Protein AF-A0A0C2FMJ2-F1 (afdb_monomer_lite)

Foldseek 3Di:
DDDDPCRDPPDDPVPDDPDDDCCQDPHDRLFDDDDDLCPPHQFLAVLLVVLQRVVQSVLCVVVVNDPPRAAFASQLCLQEQPQDFRVGHGHNVSVVVCCVPPRTAHCQQPPDDSHHQDPDDDDDPPADDDDDDDDDGRHSDQSSRGWDDDGRDIDHDPPGDGSD

Radius of gyration: 18.75 Å; chains: 1; bounding box: 54×32×52 Å

InterPro domains:
  IPR000668 Peptidase C1A, papain C-terminal [PF00112] (16-117)
  IPR000668 Peptidase C1A, papain C-terminal [SM00645] (16-162)
  IPR013128 Peptidase C1A [PTHR12411] (19-117)
  IPR038765 Papain-like cysteine peptidase superfamily [SSF54001] (5-158)

pLDDT: mean 85.18, std 17.71, range [35.53, 98.56]

Structure (mmCIF, N/CA/C/O backbone):
data_AF-A0A0C2FMJ2-F1
#
_entry.id   AF-A0A0C2FMJ2-F1
#
loop_
_atom_site.group_PDB
_atom_site.id
_atom_site.type_symbol
_atom_site.label_atom_id
_atom_site.label_alt_id
_atom_site.label_comp_id
_atom_site.label_asym_id
_atom_site.label_entity_id
_atom_site.label_seq_id
_atom_site.pdbx_PDB_ins_code
_atom_site.Cartn_x
_atom_site.Cartn_y
_atom_site.Cartn_z
_atom_site.occupancy
_atom_site.B_iso_or_equiv
_atom_site.auth_seq_id
_atom_site.auth_comp_id
_atom_site.auth_asym_id
_atom_site.auth_atom_id
_atom_site.pdbx_PDB_model_num
ATOM 1 N N . LEU A 1 1 ? 26.342 -0.012 4.381 1.00 63.75 1 LEU A N 1
ATOM 2 C CA . LEU A 1 1 ? 25.418 0.175 3.238 1.00 63.75 1 LEU A CA 1
ATOM 3 C C . LEU A 1 1 ? 26.251 0.354 1.973 1.00 63.75 1 LEU A C 1
ATOM 5 O O . LEU A 1 1 ? 26.992 1.325 1.895 1.00 63.75 1 LEU A O 1
ATOM 9 N N . HIS A 1 2 ? 26.203 -0.596 1.033 1.00 82.69 2 HIS A N 1
ATOM 10 C CA . HIS A 1 2 ? 26.819 -0.418 -0.288 1.00 82.69 2 HIS A CA 1
ATOM 11 C C . HIS A 1 2 ? 25.958 0.528 -1.132 1.00 82.69 2 HIS A C 1
ATOM 13 O O . HIS A 1 2 ? 24.732 0.427 -1.092 1.00 82.69 2 HIS A O 1
ATOM 19 N N . ARG A 1 3 ? 26.593 1.436 -1.887 1.00 85.25 3 ARG A N 1
ATOM 20 C CA . ARG A 1 3 ? 25.886 2.307 -2.837 1.00 85.25 3 ARG A CA 1
ATOM 21 C C . ARG A 1 3 ? 25.200 1.476 -3.914 1.00 85.25 3 ARG A C 1
ATOM 23 O O . ARG A 1 3 ? 25.808 0.566 -4.482 1.00 85.25 3 ARG A O 1
ATOM 30 N N . ARG A 1 4 ? 23.948 1.819 -4.201 1.00 89.44 4 ARG A N 1
ATOM 31 C CA . ARG A 1 4 ? 23.145 1.212 -5.270 1.00 89.44 4 ARG A CA 1
ATOM 32 C C . ARG A 1 4 ? 23.736 1.596 -6.625 1.00 89.4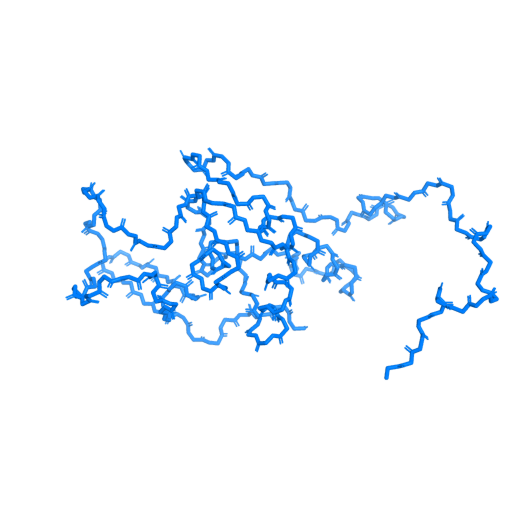4 4 ARG A C 1
ATOM 34 O O . ARG A 1 4 ? 24.379 2.634 -6.734 1.00 89.44 4 ARG A O 1
ATOM 41 N N . ILE A 1 5 ? 23.519 0.780 -7.659 1.00 90.50 5 ILE A N 1
ATOM 42 C CA . ILE A 1 5 ? 24.138 0.978 -8.986 1.00 90.50 5 ILE A CA 1
ATOM 43 C C . ILE A 1 5 ? 23.900 2.387 -9.558 1.00 90.50 5 ILE A C 1
ATOM 45 O O . ILE A 1 5 ? 24.816 2.979 -10.112 1.00 90.50 5 ILE A O 1
ATOM 49 N N . TYR A 1 6 ? 22.717 2.953 -9.321 1.00 87.88 6 TYR A N 1
ATOM 50 C CA . TYR A 1 6 ? 22.317 4.285 -9.780 1.00 87.88 6 TYR A CA 1
ATOM 51 C C . TYR A 1 6 ? 22.836 5.437 -8.903 1.00 87.88 6 TYR A C 1
ATOM 53 O O . TYR A 1 6 ? 22.661 6.600 -9.234 1.00 87.88 6 TYR A O 1
ATOM 61 N N . GLU A 1 7 ? 23.480 5.140 -7.773 1.00 91.56 7 GLU A N 1
ATOM 62 C CA . GLU A 1 7 ? 24.128 6.140 -6.910 1.00 91.56 7 GLU A CA 1
ATOM 63 C C . GLU A 1 7 ? 25.619 6.317 -7.246 1.00 91.56 7 GLU A C 1
ATOM 65 O O . GLU A 1 7 ? 26.314 7.139 -6.636 1.00 91.56 7 GLU A O 1
ATOM 70 N N . HIS A 1 8 ? 26.146 5.521 -8.181 1.00 91.12 8 HIS A N 1
ATOM 71 C CA . HIS A 1 8 ? 27.506 5.685 -8.685 1.00 91.12 8 HIS A CA 1
ATOM 72 C C . HIS A 1 8 ? 27.545 6.806 -9.721 1.00 91.12 8 HIS A C 1
ATOM 74 O O . HIS A 1 8 ? 26.653 6.928 -10.552 1.00 91.12 8 HIS A O 1
ATOM 80 N N . ARG A 1 9 ? 28.618 7.608 -9.709 1.00 88.44 9 ARG A N 1
ATOM 81 C CA . ARG A 1 9 ? 28.811 8.702 -10.683 1.00 88.44 9 ARG A CA 1
ATOM 82 C C . ARG A 1 9 ? 28.919 8.212 -12.129 1.00 88.44 9 ARG A C 1
ATOM 84 O O . ARG A 1 9 ? 28.717 8.996 -13.040 1.00 88.44 9 ARG A O 1
ATOM 91 N N . SER A 1 10 ? 29.272 6.943 -12.316 1.00 92.06 10 SER A N 1
ATOM 92 C CA . SER A 1 10 ? 29.366 6.284 -13.617 1.00 92.06 10 SER A CA 1
ATOM 93 C C . SER A 1 10 ? 28.029 5.737 -14.120 1.00 92.06 10 SER A C 1
ATOM 95 O O . SER A 1 10 ? 28.017 5.088 -15.160 1.00 92.06 10 SER A O 1
ATOM 97 N N . TYR A 1 11 ? 26.931 5.907 -13.374 1.00 91.69 11 TYR A N 1
ATOM 98 C CA . TYR A 1 11 ? 25.619 5.509 -13.864 1.00 91.69 11 TYR A CA 1
ATOM 99 C C . TYR A 1 11 ? 25.196 6.452 -14.984 1.00 91.69 11 TYR A C 1
ATOM 101 O O . TYR A 1 11 ? 25.007 7.648 -14.768 1.00 91.69 11 TYR A O 1
ATOM 109 N N . ASP A 1 12 ? 25.085 5.893 -16.178 1.00 93.75 12 ASP A N 1
ATOM 110 C CA . ASP A 1 12 ? 24.661 6.614 -17.361 1.00 93.75 12 ASP A CA 1
ATOM 111 C C . ASP A 1 12 ? 23.129 6.641 -17.421 1.00 93.75 12 ASP A C 1
ATOM 113 O O . ASP A 1 12 ? 22.477 5.629 -17.702 1.00 93.75 12 ASP A O 1
ATOM 117 N N . TYR A 1 13 ? 22.573 7.810 -17.103 1.00 92.06 13 TYR A N 1
ATOM 118 C CA . TYR A 1 13 ? 21.135 8.059 -17.091 1.00 92.06 13 TYR A CA 1
ATOM 119 C C . TYR A 1 13 ? 20.525 8.064 -18.497 1.00 92.06 13 TYR A C 1
ATOM 121 O O . TYR A 1 13 ? 19.313 7.880 -18.601 1.00 92.06 13 TYR A O 1
ATOM 129 N N . ASP A 1 14 ? 21.333 8.184 -19.557 1.00 93.44 14 ASP A N 1
ATOM 130 C CA . ASP A 1 14 ? 20.851 8.118 -20.942 1.00 93.44 14 ASP A CA 1
ATOM 131 C C . ASP A 1 14 ? 20.386 6.696 -21.315 1.00 93.44 14 ASP A C 1
ATOM 133 O O . ASP A 1 14 ? 19.623 6.518 -22.263 1.00 93.44 14 ASP A O 1
ATOM 137 N N . ASN A 1 15 ? 20.767 5.677 -20.531 1.00 91.12 15 ASN A N 1
ATOM 138 C CA . ASN A 1 15 ? 20.281 4.300 -20.692 1.00 91.12 15 ASN A CA 1
ATOM 139 C C . ASN A 1 15 ? 18.907 4.045 -20.052 1.00 91.12 15 ASN A C 1
ATOM 141 O O . ASN A 1 15 ? 18.389 2.927 -20.139 1.00 91.12 15 ASN A O 1
ATOM 145 N N . LEU A 1 16 ? 18.316 5.027 -19.366 1.00 93.31 16 LEU A N 1
ATOM 146 C CA . LEU A 1 16 ? 16.958 4.887 -18.850 1.00 93.31 16 LEU A CA 1
ATOM 147 C C . LEU A 1 16 ? 15.941 4.943 -20.000 1.00 93.31 16 LEU A C 1
ATOM 149 O O . LEU A 1 16 ? 16.111 5.705 -20.952 1.00 93.31 16 LEU A O 1
ATOM 153 N N . PRO A 1 17 ? 14.849 4.167 -19.923 1.00 95.12 17 PRO A N 1
ATOM 154 C CA . PRO A 1 17 ? 13.806 4.240 -20.932 1.00 95.12 17 PRO A CA 1
ATOM 155 C C . PRO A 1 17 ? 13.123 5.613 -20.891 1.00 95.12 17 PRO A C 1
ATOM 157 O O . PRO A 1 17 ? 12.832 6.143 -19.819 1.00 95.12 17 PRO A O 1
ATOM 160 N N . LEU A 1 18 ? 12.801 6.160 -22.067 1.00 95.88 18 LEU A N 1
ATOM 161 C CA . LEU A 1 18 ? 12.088 7.440 -22.193 1.00 95.88 18 LEU A CA 1
ATOM 162 C C . LEU A 1 18 ? 10.688 7.413 -21.559 1.00 95.88 18 LEU A C 1
ATOM 164 O O . LEU A 1 18 ? 10.160 8.451 -21.167 1.00 95.88 18 LEU A O 1
ATOM 168 N N . ALA A 1 19 ? 10.081 6.230 -21.474 1.00 96.62 19 ALA A N 1
ATOM 169 C CA . ALA A 1 19 ? 8.799 6.003 -20.831 1.00 96.62 19 ALA A CA 1
ATOM 170 C C . ALA A 1 19 ? 8.829 4.673 -20.078 1.00 96.62 19 ALA A C 1
ATOM 172 O O . ALA A 1 19 ? 9.387 3.685 -20.557 1.00 96.62 19 ALA A O 1
ATOM 173 N N . TRP A 1 20 ? 8.205 4.646 -18.906 1.00 97.12 20 TRP A N 1
ATOM 174 C CA . TRP A 1 20 ? 8.093 3.448 -18.089 1.00 97.12 20 TRP A CA 1
ATOM 175 C C . TRP A 1 20 ? 6.740 3.418 -17.390 1.00 97.12 20 TRP A C 1
ATOM 177 O O . TRP A 1 20 ? 6.331 4.413 -16.793 1.00 97.12 20 TRP A O 1
ATOM 187 N N . ASP A 1 21 ? 6.063 2.274 -17.438 1.00 98.25 21 ASP A N 1
ATOM 188 C CA . ASP A 1 21 ? 4.784 2.074 -16.767 1.00 98.25 21 ASP A CA 1
ATOM 189 C C . ASP A 1 21 ? 4.738 0.682 -16.130 1.00 98.25 21 ASP A C 1
ATOM 191 O O . ASP A 1 21 ? 4.672 -0.333 -16.818 1.00 98.25 21 ASP A O 1
ATOM 195 N N . TRP A 1 22 ? 4.740 0.619 -14.796 1.00 98.38 22 TRP A N 1
ATOM 196 C CA . TRP A 1 22 ? 4.621 -0.651 -14.068 1.00 98.38 22 TRP A CA 1
ATOM 197 C C . TRP A 1 22 ? 3.271 -1.346 -14.275 1.00 98.38 22 TRP A C 1
ATOM 199 O O . TRP A 1 22 ? 3.147 -2.541 -13.991 1.00 98.38 22 TRP A O 1
ATOM 209 N N . ARG A 1 23 ? 2.274 -0.632 -14.811 1.00 98.38 23 ARG A N 1
ATOM 210 C CA . ARG A 1 23 ? 0.992 -1.213 -15.220 1.00 98.38 23 ARG A CA 1
ATOM 211 C C . ARG A 1 23 ? 1.097 -2.016 -16.515 1.00 98.38 23 ARG A C 1
ATOM 213 O O . ARG A 1 23 ? 0.180 -2.770 -16.827 1.00 98.38 23 ARG A O 1
ATOM 220 N N . ASN A 1 24 ? 2.194 -1.872 -17.260 1.00 98.12 24 ASN A N 1
ATOM 221 C CA . ASN A 1 24 ? 2.458 -2.623 -18.478 1.00 98.12 24 ASN A CA 1
ATOM 222 C C . ASN A 1 24 ? 3.968 -2.750 -18.739 1.00 98.12 24 ASN A C 1
ATOM 224 O O . ASN A 1 24 ? 4.550 -1.977 -19.500 1.00 98.12 24 ASN A O 1
ATOM 228 N N . VAL A 1 25 ? 4.586 -3.765 -18.135 1.00 97.94 25 VAL A N 1
ATOM 229 C CA . VAL A 1 25 ? 5.955 -4.186 -18.457 1.00 97.94 25 VAL A CA 1
ATOM 230 C C . VAL A 1 25 ? 5.858 -5.491 -19.235 1.00 97.94 25 VAL A C 1
ATOM 232 O O . VAL A 1 25 ? 5.483 -6.520 -18.674 1.00 97.94 25 VAL A O 1
ATOM 235 N N . ASP A 1 26 ? 6.131 -5.426 -20.537 1.00 96.38 26 ASP A N 1
ATOM 236 C CA . ASP A 1 26 ? 6.042 -6.557 -21.473 1.00 96.38 26 ASP A CA 1
ATOM 237 C C . ASP A 1 26 ? 4.676 -7.274 -21.455 1.00 96.38 26 ASP A C 1
ATOM 239 O O . ASP A 1 26 ? 4.587 -8.502 -21.498 1.00 96.38 26 ASP A O 1
ATOM 243 N N . GLY A 1 27 ? 3.583 -6.507 -21.360 1.00 97.56 27 GLY A N 1
ATOM 244 C CA . GLY A 1 27 ? 2.215 -7.033 -21.294 1.00 97.56 27 GLY A CA 1
ATOM 245 C C . GLY A 1 27 ? 1.768 -7.472 -19.896 1.00 97.56 27 GLY A C 1
ATOM 246 O O . GLY A 1 27 ? 0.644 -7.952 -19.743 1.00 97.56 27 GLY A O 1
ATOM 247 N N . VAL A 1 28 ? 2.611 -7.311 -18.870 1.00 97.94 28 VAL A N 1
ATOM 248 C CA . VAL A 1 28 ? 2.307 -7.692 -17.484 1.00 97.94 28 VAL A CA 1
ATOM 249 C C . VAL A 1 28 ? 2.067 -6.454 -16.619 1.00 97.94 28 VAL A C 1
ATOM 251 O O . VAL A 1 28 ? 2.912 -5.564 -16.531 1.00 97.94 28 VAL A O 1
ATOM 254 N N . ASN A 1 29 ? 0.922 -6.428 -15.933 1.00 98.12 29 ASN A N 1
ATOM 255 C CA . ASN A 1 29 ? 0.588 -5.413 -14.935 1.00 98.12 29 ASN A CA 1
ATOM 256 C C . ASN A 1 29 ? 1.079 -5.838 -13.543 1.00 98.12 29 ASN A C 1
ATOM 258 O O . ASN A 1 29 ? 0.644 -6.871 -13.032 1.00 98.12 29 ASN A O 1
ATOM 262 N N . TYR A 1 30 ? 1.956 -5.037 -12.936 1.00 98.38 30 TYR A N 1
ATOM 263 C CA . TYR A 1 30 ? 2.462 -5.244 -11.575 1.00 98.38 30 TYR A CA 1
ATOM 264 C C . TYR A 1 30 ? 1.787 -4.357 -10.524 1.00 98.38 30 TYR A C 1
ATOM 266 O O . TYR A 1 30 ? 1.979 -4.592 -9.327 1.00 98.38 30 TYR A O 1
ATOM 274 N N . ALA A 1 31 ? 1.018 -3.354 -10.950 1.00 98.38 31 ALA A N 1
ATOM 275 C CA . ALA A 1 31 ? 0.313 -2.461 -10.050 1.00 98.38 31 ALA A CA 1
ATOM 276 C C . ALA A 1 31 ? -0.817 -3.206 -9.328 1.00 98.38 31 ALA A C 1
ATOM 278 O O . ALA A 1 31 ? -1.588 -3.965 -9.922 1.00 98.38 31 ALA A O 1
ATOM 279 N N . SER A 1 32 ? -0.892 -2.986 -8.024 1.00 97.31 32 SER A N 1
ATOM 280 C CA . SER A 1 32 ? -2.015 -3.361 -7.182 1.00 97.31 32 SER A CA 1
ATOM 281 C C . SER A 1 32 ? -3.272 -2.586 -7.590 1.00 97.31 32 SER A C 1
ATOM 283 O O . SER A 1 32 ? -3.226 -1.617 -8.345 1.00 97.31 32 SER A O 1
ATOM 285 N N . VAL A 1 33 ? -4.430 -3.077 -7.150 1.00 97.06 33 VAL A N 1
ATOM 286 C CA . VAL A 1 33 ? -5.724 -2.517 -7.554 1.00 97.06 33 VAL A CA 1
ATOM 287 C C . VAL A 1 33 ? -5.905 -1.087 -7.048 1.00 97.06 33 VAL A C 1
ATOM 289 O O . VAL A 1 33 ? -5.489 -0.764 -5.934 1.00 97.06 33 VAL A O 1
ATOM 292 N N . ASP A 1 34 ? -6.604 -0.264 -7.828 1.00 98.00 34 ASP A N 1
ATOM 293 C CA . ASP A 1 34 ? -7.045 1.053 -7.375 1.00 98.00 34 ASP A CA 1
ATOM 294 C C . ASP A 1 34 ? -7.993 0.918 -6.175 1.00 98.00 34 ASP A C 1
ATOM 296 O O . ASP A 1 34 ? -8.828 0.010 -6.097 1.00 98.00 34 ASP A O 1
ATOM 300 N N . ARG A 1 35 ? -7.872 1.840 -5.218 1.00 97.88 35 ARG A N 1
ATOM 301 C CA . ARG A 1 35 ? -8.664 1.855 -3.982 1.00 97.88 35 ARG A CA 1
ATOM 302 C C . ARG A 1 35 ? -9.213 3.259 -3.716 1.00 97.88 35 ARG A C 1
ATOM 304 O O . ARG A 1 35 ? -8.685 4.242 -4.226 1.00 97.88 35 ARG A O 1
ATOM 311 N N . ASN A 1 36 ? -10.241 3.362 -2.872 1.00 98.19 36 ASN A N 1
ATOM 312 C CA . ASN A 1 36 ? -10.861 4.637 -2.502 1.00 98.19 36 ASN A CA 1
ATOM 313 C C . ASN A 1 36 ? -10.829 4.853 -0.980 1.00 98.19 36 ASN A C 1
ATOM 315 O O . ASN A 1 36 ? -11.469 4.112 -0.241 1.00 98.19 36 ASN A O 1
ATOM 319 N N . GLN A 1 37 ? -10.105 5.878 -0.526 1.00 97.38 37 GLN A N 1
ATOM 320 C CA . GLN A 1 37 ? -9.972 6.227 0.896 1.00 97.38 37 GLN A CA 1
ATOM 321 C C . GLN A 1 37 ? -11.162 7.020 1.472 1.00 97.38 37 GLN A C 1
ATOM 323 O O . GLN A 1 37 ? -11.223 7.271 2.669 1.00 97.38 37 GLN A O 1
ATOM 328 N N . HIS A 1 38 ? -12.083 7.496 0.632 1.00 97.12 38 HIS A N 1
ATOM 329 C CA . HIS A 1 38 ? -13.172 8.383 1.064 1.00 97.12 38 HIS A CA 1
ATOM 330 C C . HIS A 1 38 ? -14.485 7.645 1.361 1.00 97.12 38 HIS A C 1
ATOM 332 O O . HIS A 1 38 ? -15.519 8.289 1.530 1.00 97.12 38 HIS A O 1
ATOM 338 N N . ILE A 1 39 ? -14.463 6.310 1.383 1.00 94.19 39 ILE A N 1
ATOM 339 C CA . ILE A 1 39 ? -15.624 5.464 1.670 1.00 94.19 39 ILE A CA 1
ATOM 340 C C . ILE A 1 39 ? -15.252 4.380 2.695 1.00 94.19 39 ILE A C 1
ATOM 342 O O . ILE A 1 39 ? -14.125 3.889 2.645 1.00 94.19 39 ILE A O 1
ATOM 346 N N . PRO A 1 40 ? -16.170 3.970 3.594 1.00 94.69 40 PRO A N 1
ATOM 347 C CA . PRO A 1 40 ? -17.578 4.388 3.680 1.00 94.69 40 PRO A CA 1
ATOM 348 C C . PRO A 1 40 ? -17.809 5.816 4.207 1.00 94.69 40 PRO A C 1
ATOM 350 O O . PRO A 1 40 ? -18.906 6.349 4.052 1.00 94.69 40 PRO A O 1
ATOM 353 N N . GLN A 1 41 ? -16.772 6.466 4.731 1.00 92.56 41 GLN A N 1
ATOM 354 C CA . GLN A 1 41 ? -16.776 7.867 5.136 1.00 92.56 41 GLN A CA 1
ATOM 355 C C . GLN A 1 41 ? -15.437 8.521 4.797 1.00 92.56 41 GLN A C 1
ATOM 357 O O . GLN A 1 41 ? -14.472 7.852 4.429 1.00 92.56 41 GLN A O 1
ATOM 362 N N . TYR A 1 42 ? -15.367 9.844 4.927 1.00 93.12 42 TYR A N 1
ATOM 363 C CA . TYR A 1 42 ? -14.124 10.563 4.698 1.00 93.12 42 TYR A CA 1
ATOM 364 C C . TYR A 1 42 ? -13.043 10.147 5.707 1.00 93.12 42 TYR A C 1
ATOM 366 O O . TYR A 1 42 ? -13.223 10.288 6.916 1.00 93.12 42 TYR A O 1
ATOM 374 N N . CYS A 1 43 ? -11.893 9.719 5.190 1.00 96.31 43 CYS A N 1
ATOM 375 C CA . CYS A 1 43 ? -10.671 9.516 5.952 1.00 96.31 43 CYS A CA 1
ATOM 376 C C . CYS A 1 43 ? -9.469 10.033 5.148 1.00 96.31 43 CYS A C 1
ATOM 378 O O . CYS A 1 43 ? -9.253 9.654 3.994 1.00 96.31 43 CYS A O 1
ATOM 380 N N . GLY A 1 44 ? -8.656 10.895 5.759 1.00 97.12 44 GLY A N 1
ATOM 381 C CA . GLY A 1 44 ? -7.410 11.436 5.211 1.00 97.12 44 GLY A CA 1
ATOM 382 C C . GLY A 1 44 ? -6.243 10.443 5.236 1.00 97.12 44 GLY A C 1
ATOM 383 O O . GLY A 1 44 ? -5.136 10.801 5.626 1.00 97.12 44 GLY A O 1
ATOM 384 N N . SER A 1 45 ? -6.459 9.192 4.821 1.00 97.81 45 SER A N 1
ATOM 385 C CA . SER A 1 45 ? -5.460 8.113 4.862 1.00 97.81 45 SER A CA 1
ATOM 386 C C . SER A 1 45 ? -4.608 7.977 3.593 1.00 97.81 45 SER A C 1
ATOM 388 O O . SER A 1 45 ? -4.102 6.892 3.304 1.00 97.81 45 SER A O 1
ATOM 390 N N . CYS A 1 46 ? -4.421 9.049 2.817 1.00 98.12 46 CYS A N 1
ATOM 391 C CA . CYS A 1 46 ? -3.632 9.016 1.574 1.00 98.12 46 CYS A CA 1
ATOM 392 C C . CYS A 1 46 ? -2.189 8.539 1.807 1.00 98.12 46 CYS A C 1
ATOM 394 O O . CYS A 1 46 ? -1.630 7.807 0.993 1.00 98.12 46 CYS A O 1
ATOM 396 N N . TRP A 1 47 ? -1.614 8.904 2.954 1.00 98.19 47 TRP A N 1
ATOM 397 C CA . TRP A 1 47 ? -0.287 8.496 3.404 1.00 98.19 47 TRP A CA 1
ATOM 398 C C . TRP A 1 47 ? -0.164 6.972 3.551 1.00 98.19 47 TRP A C 1
ATOM 400 O O . TRP A 1 47 ? 0.826 6.385 3.112 1.00 98.19 47 TRP A O 1
ATOM 410 N N . ALA A 1 48 ? -1.200 6.324 4.091 1.00 98.19 48 ALA A N 1
ATOM 411 C CA . ALA A 1 48 ? -1.259 4.877 4.254 1.00 98.19 48 ALA A CA 1
ATOM 412 C C . ALA A 1 48 ? -1.546 4.175 2.920 1.00 98.19 48 ALA A C 1
ATOM 414 O O . ALA A 1 48 ? -0.861 3.208 2.584 1.00 98.19 48 ALA A O 1
ATOM 415 N N . PHE A 1 49 ? -2.491 4.686 2.120 1.00 98.56 49 PHE A N 1
ATOM 416 C CA . PHE A 1 49 ? -2.807 4.146 0.788 1.00 98.56 49 PHE A CA 1
ATOM 417 C C . PHE A 1 49 ? -1.594 4.188 -0.142 1.00 98.56 49 PHE A C 1
ATOM 419 O O . PHE A 1 49 ? -1.255 3.176 -0.752 1.00 98.56 49 PHE A O 1
ATOM 426 N N . GLY A 1 50 ? -0.913 5.333 -0.233 1.00 98.25 50 GLY A N 1
ATOM 427 C CA . GLY A 1 50 ? 0.242 5.503 -1.113 1.00 98.25 50 GLY A CA 1
ATOM 428 C C . GLY A 1 50 ? 1.400 4.582 -0.735 1.00 98.25 50 GLY A C 1
ATOM 429 O O . GLY A 1 50 ? 1.953 3.899 -1.598 1.00 98.25 50 GLY A O 1
ATOM 430 N N . ALA A 1 51 ? 1.737 4.507 0.556 1.00 98.25 51 ALA A N 1
ATOM 431 C CA . ALA A 1 51 ? 2.824 3.654 1.031 1.00 98.25 51 ALA A CA 1
ATOM 432 C C . ALA A 1 51 ? 2.521 2.159 0.849 1.00 98.25 51 ALA A C 1
ATOM 434 O O . ALA A 1 51 ? 3.352 1.414 0.326 1.00 98.25 51 ALA A O 1
ATOM 435 N N . THR A 1 52 ? 1.328 1.712 1.247 1.00 98.19 52 THR A N 1
ATOM 436 C CA . THR A 1 52 ? 0.940 0.296 1.144 1.00 98.19 52 THR A CA 1
ATOM 437 C C . THR A 1 52 ? 0.772 -0.161 -0.303 1.00 98.19 52 THR A C 1
ATOM 439 O O . THR A 1 52 ? 1.212 -1.263 -0.626 1.00 98.19 52 THR A O 1
ATOM 442 N N . SER A 1 53 ? 0.228 0.676 -1.193 1.00 98.50 53 SER A N 1
ATOM 443 C CA . SER A 1 53 ? 0.110 0.348 -2.623 1.00 98.50 53 SER A CA 1
ATOM 444 C C . SER A 1 53 ? 1.491 0.256 -3.274 1.00 98.50 53 SER A C 1
ATOM 446 O O . SER A 1 53 ? 1.806 -0.741 -3.916 1.00 98.50 53 SER A O 1
ATOM 448 N N . ALA A 1 54 ? 2.393 1.207 -2.998 1.00 98.44 54 ALA A N 1
ATOM 449 C CA . ALA A 1 54 ? 3.768 1.136 -3.496 1.00 98.44 54 ALA A CA 1
ATOM 450 C C . ALA A 1 54 ? 4.534 -0.097 -2.971 1.00 98.44 54 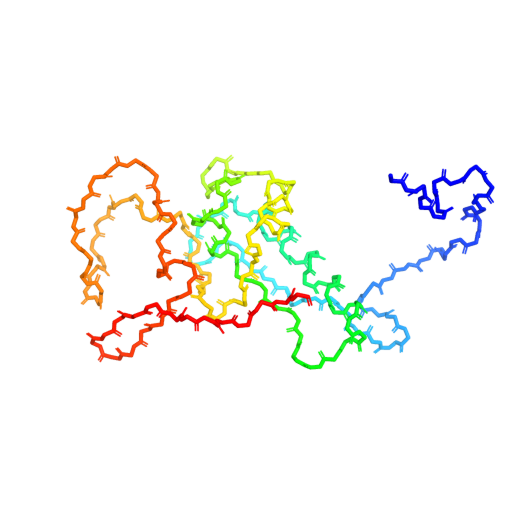ALA A C 1
ATOM 452 O O . ALA A 1 54 ? 5.340 -0.687 -3.698 1.00 98.44 54 ALA A O 1
ATOM 453 N N . LEU A 1 55 ? 4.301 -0.510 -1.718 1.00 97.62 55 LEU A N 1
ATOM 454 C CA . LEU A 1 55 ? 4.848 -1.760 -1.177 1.00 97.62 55 LEU A CA 1
ATOM 455 C C . LEU A 1 55 ? 4.262 -2.987 -1.877 1.00 97.62 55 LEU A C 1
ATOM 457 O O . LEU A 1 55 ? 5.022 -3.887 -2.236 1.00 97.62 55 LEU A O 1
ATOM 461 N N . ALA A 1 56 ? 2.947 -3.019 -2.093 1.00 97.69 56 ALA A N 1
ATOM 462 C CA . ALA A 1 56 ? 2.271 -4.105 -2.792 1.00 97.69 56 ALA A CA 1
ATOM 463 C C . ALA A 1 56 ? 2.807 -4.268 -4.224 1.00 97.69 56 ALA A C 1
ATOM 465 O O . ALA A 1 56 ? 3.212 -5.368 -4.606 1.00 97.69 56 ALA A O 1
ATOM 466 N N . ASP A 1 57 ? 2.948 -3.174 -4.970 1.00 98.50 57 ASP A N 1
ATOM 467 C CA . ASP A 1 57 ? 3.514 -3.175 -6.323 1.00 98.50 57 ASP A CA 1
ATOM 468 C C . ASP A 1 57 ? 4.949 -3.717 -6.321 1.00 98.50 57 ASP A C 1
ATOM 470 O O . ASP A 1 57 ? 5.317 -4.579 -7.120 1.00 98.50 57 ASP A O 1
ATOM 474 N N . ARG A 1 58 ? 5.775 -3.287 -5.359 1.00 97.88 58 ARG A N 1
ATOM 475 C CA . ARG A 1 58 ? 7.148 -3.799 -5.196 1.00 97.88 58 ARG A CA 1
ATOM 476 C C . ARG A 1 58 ? 7.185 -5.284 -4.848 1.00 97.88 58 ARG A C 1
ATOM 478 O O . ARG A 1 58 ? 8.079 -5.989 -5.322 1.00 97.88 58 ARG A O 1
ATOM 485 N N . ILE A 1 59 ? 6.239 -5.777 -4.049 1.00 96.62 59 ILE A N 1
ATOM 486 C CA . ILE A 1 59 ? 6.086 -7.209 -3.764 1.00 96.62 59 ILE A CA 1
ATOM 487 C C . ILE A 1 59 ? 5.716 -7.960 -5.047 1.00 96.62 59 ILE A C 1
ATOM 489 O O . ILE A 1 59 ? 6.315 -9.003 -5.322 1.00 96.62 59 ILE A O 1
ATOM 493 N N . ASN A 1 60 ? 4.792 -7.430 -5.853 1.00 96.88 60 ASN A N 1
ATOM 494 C CA . ASN A 1 60 ? 4.409 -8.012 -7.140 1.00 96.88 60 ASN A CA 1
ATOM 495 C C . ASN A 1 60 ? 5.607 -8.092 -8.092 1.00 96.88 60 ASN A C 1
ATOM 497 O O . ASN A 1 60 ? 5.872 -9.159 -8.650 1.00 96.88 60 ASN A O 1
ATOM 501 N N . ILE A 1 61 ? 6.390 -7.016 -8.211 1.00 98.00 61 ILE A N 1
ATOM 502 C CA . ILE A 1 61 ? 7.625 -6.977 -9.011 1.00 98.00 61 ILE A CA 1
ATOM 503 C C . ILE A 1 61 ? 8.611 -8.042 -8.516 1.00 98.00 61 ILE A C 1
ATOM 505 O O . ILE A 1 61 ? 9.057 -8.896 -9.286 1.00 98.00 61 ILE A O 1
ATOM 509 N N . LYS A 1 62 ? 8.9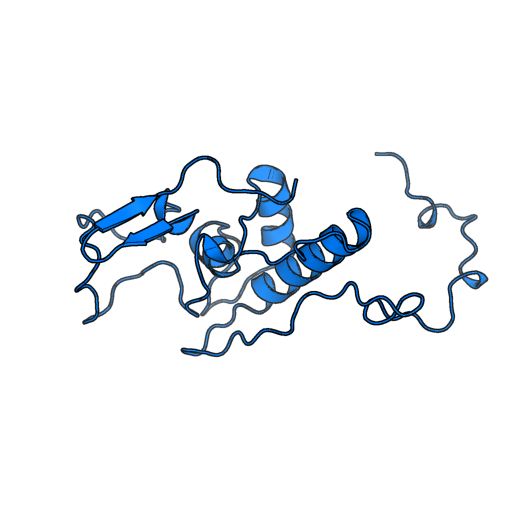06 -8.057 -7.209 1.00 96.31 62 LYS A N 1
ATOM 510 C CA . LYS A 1 62 ? 9.849 -9.008 -6.594 1.00 96.31 62 LYS A CA 1
ATOM 511 C C . LYS A 1 62 ? 9.412 -10.462 -6.789 1.00 96.31 62 LYS A C 1
ATOM 513 O O . LYS A 1 62 ? 10.250 -11.340 -6.997 1.00 96.31 62 LYS A O 1
ATOM 518 N N . ARG A 1 63 ? 8.106 -10.728 -6.743 1.00 95.44 63 ARG A N 1
ATOM 519 C CA . ARG A 1 63 ? 7.518 -12.064 -6.920 1.00 95.44 63 ARG A CA 1
ATOM 520 C C . ARG A 1 63 ? 7.244 -12.417 -8.380 1.00 95.44 63 ARG A C 1
ATOM 522 O O . ARG A 1 63 ? 6.714 -13.501 -8.616 1.00 95.44 63 ARG A O 1
ATOM 529 N N . LYS A 1 64 ? 7.624 -11.569 -9.345 1.00 96.00 64 LYS A N 1
ATOM 530 C CA . LYS A 1 64 ? 7.357 -11.759 -10.783 1.00 96.00 64 LYS A CA 1
ATOM 531 C C . LYS A 1 64 ? 5.869 -12.008 -11.061 1.00 96.00 64 LYS A C 1
ATOM 533 O O . LYS A 1 64 ? 5.511 -12.955 -11.753 1.00 96.00 64 LYS A O 1
ATOM 538 N N . ASN A 1 65 ? 5.019 -11.207 -10.423 1.00 94.56 65 ASN A N 1
ATOM 539 C CA . ASN A 1 65 ? 3.561 -11.264 -10.504 1.00 94.56 65 ASN A CA 1
ATOM 540 C C . ASN A 1 65 ? 2.938 -12.641 -10.188 1.00 94.56 65 ASN A C 1
ATOM 542 O O . ASN A 1 65 ? 1.874 -12.993 -10.695 1.00 94.56 65 ASN A O 1
ATOM 546 N N . LYS A 1 66 ? 3.604 -13.460 -9.359 1.00 93.94 66 LYS A N 1
ATOM 547 C CA . LYS A 1 66 ? 3.063 -14.754 -8.921 1.00 93.94 66 LYS A CA 1
ATOM 548 C C . LYS A 1 66 ? 1.824 -14.570 -8.049 1.00 93.94 66 LYS A C 1
ATOM 550 O O . LYS A 1 66 ? 1.822 -13.759 -7.125 1.00 93.94 66 LYS A O 1
ATOM 555 N N . TRP A 1 67 ? 0.825 -15.420 -8.274 1.00 91.94 67 TRP A N 1
ATOM 556 C CA . TRP A 1 67 ? -0.384 -15.469 -7.457 1.00 91.94 67 TRP A CA 1
ATOM 557 C C . TRP A 1 67 ? -0.076 -15.799 -5.977 1.00 91.94 67 TRP A C 1
ATOM 559 O O . TRP A 1 67 ? 0.843 -16.585 -5.711 1.00 91.94 67 TRP A O 1
ATOM 569 N N . PRO A 1 68 ? -0.810 -15.221 -5.003 1.00 91.69 68 PRO A N 1
ATOM 570 C CA . PRO A 1 68 ? -1.779 -14.124 -5.153 1.00 91.69 68 PRO A CA 1
ATOM 571 C C . PRO A 1 68 ? -1.076 -12.772 -5.333 1.00 91.69 68 PRO A C 1
ATOM 573 O O . PRO A 1 68 ? 0.049 -12.616 -4.859 1.00 91.69 68 PRO A O 1
ATOM 576 N N . SER A 1 69 ? -1.725 -11.795 -5.977 1.00 92.44 69 SER A N 1
ATOM 577 C CA . SER A 1 69 ? -1.229 -10.406 -5.995 1.00 92.44 69 SER A CA 1
ATOM 578 C C . SER A 1 69 ? -1.133 -9.858 -4.571 1.00 92.44 69 SER A C 1
ATOM 580 O O . SER A 1 69 ? -1.887 -10.270 -3.689 1.00 92.44 69 SER A O 1
ATOM 582 N N . ALA A 1 70 ? -0.195 -8.948 -4.332 1.00 94.88 70 ALA A N 1
ATOM 583 C CA . ALA A 1 70 ? -0.073 -8.251 -3.065 1.00 94.88 70 ALA A CA 1
ATOM 584 C C . ALA A 1 70 ? -1.263 -7.316 -2.818 1.00 94.88 70 ALA A C 1
ATOM 586 O O . ALA A 1 70 ? -1.615 -6.518 -3.686 1.00 94.88 70 ALA A O 1
ATOM 587 N N . TYR A 1 71 ? -1.862 -7.410 -1.629 1.00 95.44 71 TYR A N 1
ATOM 588 C CA . TYR A 1 71 ? -2.911 -6.500 -1.175 1.00 95.44 71 TYR A CA 1
ATOM 589 C C . TYR A 1 71 ? -2.823 -6.323 0.344 1.00 95.44 71 TYR A C 1
ATOM 591 O O . TYR A 1 71 ? -3.152 -7.230 1.107 1.00 95.44 71 TYR A O 1
ATOM 599 N N . LEU A 1 72 ? -2.274 -5.189 0.780 1.00 96.62 72 LEU A N 1
ATOM 600 C CA . LEU A 1 72 ? -1.929 -4.933 2.181 1.00 96.62 72 LEU A CA 1
ATOM 601 C C . LEU A 1 72 ? -3.072 -4.237 2.931 1.00 96.62 72 LEU A C 1
ATOM 603 O O . LEU A 1 72 ? -3.758 -3.391 2.351 1.00 96.62 72 LEU A O 1
ATOM 607 N N . SER A 1 73 ? -3.234 -4.563 4.218 1.00 96.06 73 SER A N 1
ATOM 608 C CA . SER A 1 73 ? -4.235 -3.930 5.083 1.00 96.06 73 SER A CA 1
ATOM 609 C C . SER A 1 73 ? -3.865 -2.487 5.390 1.00 96.06 73 SER A C 1
ATOM 611 O O . SER A 1 73 ? -2.901 -2.205 6.099 1.00 96.06 73 SER A O 1
ATOM 613 N N . VAL A 1 74 ? -4.660 -1.562 4.856 1.00 97.31 74 VAL A N 1
ATOM 614 C CA . VAL A 1 74 ? -4.529 -0.138 5.181 1.00 97.31 74 VAL A CA 1
ATOM 615 C C . VAL A 1 74 ? -5.106 0.160 6.561 1.00 97.31 74 VAL A C 1
ATOM 617 O O . VAL A 1 74 ? -4.549 0.987 7.278 1.00 97.31 74 VAL A O 1
ATOM 620 N N . GLN A 1 75 ? -6.200 -0.504 6.942 1.00 95.38 75 GLN A N 1
ATOM 621 C CA . GLN A 1 75 ? -6.822 -0.272 8.246 1.00 95.38 75 GLN A CA 1
ATOM 622 C C . GLN A 1 75 ? -5.886 -0.665 9.381 1.00 95.38 75 GLN A C 1
ATOM 624 O O . GLN A 1 75 ? -5.747 0.087 10.335 1.00 95.38 75 GLN A O 1
ATOM 629 N N . GLU A 1 76 ? -5.173 -1.782 9.233 1.00 93.75 76 GLU A N 1
ATOM 630 C CA . GLU A 1 76 ? -4.178 -2.197 10.214 1.00 93.75 76 GLU A CA 1
ATOM 631 C C . GLU A 1 76 ? -3.072 -1.146 10.361 1.00 93.75 76 GLU A C 1
ATOM 633 O O . GLU A 1 76 ? -2.712 -0.787 11.476 1.00 93.75 76 GLU A O 1
ATOM 638 N N . VAL A 1 77 ? -2.599 -0.557 9.259 1.00 95.25 77 VAL A N 1
ATOM 639 C CA . VAL A 1 77 ? -1.630 0.544 9.325 1.00 95.25 77 VAL A CA 1
ATOM 640 C C . VAL A 1 77 ? -2.202 1.748 10.077 1.00 95.25 77 VAL A C 1
ATOM 642 O O . VAL A 1 77 ? -1.498 2.321 10.907 1.00 95.25 77 VAL A O 1
ATOM 645 N N . ILE A 1 78 ? -3.451 2.139 9.819 1.00 93.81 78 ILE A N 1
ATOM 646 C CA . ILE A 1 78 ? -4.099 3.260 10.520 1.00 93.81 78 ILE A CA 1
ATOM 647 C C . ILE A 1 78 ? -4.207 2.968 12.021 1.00 93.81 78 ILE A C 1
ATOM 649 O O . ILE A 1 78 ? -3.865 3.822 12.835 1.00 93.81 78 ILE A O 1
ATOM 653 N N . ASP A 1 79 ? -4.615 1.755 12.383 1.00 91.12 79 ASP A N 1
ATOM 654 C CA . ASP A 1 79 ? -4.875 1.371 13.770 1.00 91.12 79 ASP A CA 1
ATOM 655 C C . ASP A 1 79 ? -3.581 1.163 14.575 1.00 91.12 79 ASP A C 1
ATOM 657 O O . ASP A 1 79 ? -3.551 1.439 15.776 1.00 91.12 79 ASP A O 1
ATOM 661 N N . CYS A 1 80 ? -2.513 0.674 13.929 1.00 91.06 80 CYS A N 1
ATOM 662 C CA . CYS A 1 80 ? -1.356 0.105 14.622 1.00 91.06 80 CYS A CA 1
ATOM 663 C C . CYS A 1 80 ? 0.001 0.756 14.351 1.00 91.06 80 CYS A C 1
ATOM 665 O O . CYS A 1 80 ? 0.933 0.543 15.130 1.00 91.06 80 CYS A O 1
ATOM 667 N N . SER A 1 81 ? 0.167 1.506 13.259 1.00 91.88 81 SER A N 1
ATOM 668 C CA . SER A 1 81 ? 1.503 2.003 12.892 1.00 91.88 81 SER A CA 1
ATOM 669 C C . SER A 1 81 ? 1.952 3.222 13.692 1.00 91.88 81 SER A C 1
ATOM 671 O O . SER A 1 81 ? 3.149 3.505 13.754 1.00 91.88 81 SER A O 1
ATOM 673 N N . GLY A 1 82 ? 1.003 3.982 14.248 1.00 90.19 82 GLY A N 1
ATOM 674 C CA . GLY A 1 82 ? 1.276 5.291 14.843 1.00 90.19 82 GLY A CA 1
ATOM 675 C C . GLY A 1 82 ? 1.798 6.338 13.845 1.00 90.19 82 GLY A C 1
ATOM 676 O O . GLY A 1 82 ? 2.321 7.365 14.269 1.00 90.19 82 GLY A O 1
ATOM 677 N N . ALA A 1 83 ? 1.697 6.095 12.531 1.00 92.75 83 ALA A N 1
ATOM 678 C CA . ALA A 1 83 ? 2.245 6.973 11.492 1.00 92.75 83 ALA A CA 1
ATOM 679 C C . ALA A 1 83 ? 1.284 8.089 11.030 1.00 92.75 83 ALA A C 1
ATOM 681 O O . ALA A 1 83 ? 1.681 8.960 10.251 1.00 92.75 83 ALA A O 1
ATOM 682 N N . GLY A 1 84 ? 0.037 8.088 11.509 1.00 91.56 84 GLY A N 1
ATOM 683 C CA . GLY A 1 84 ? -0.954 9.115 11.201 1.00 91.56 84 GLY A CA 1
ATOM 684 C C . GLY A 1 84 ? -2.367 8.746 11.638 1.00 91.56 84 GLY A C 1
ATOM 685 O O . GLY A 1 84 ? -2.586 7.687 12.219 1.00 91.56 84 GLY A O 1
ATOM 686 N N . THR A 1 85 ? -3.320 9.625 11.325 1.00 91.19 85 THR A N 1
ATOM 687 C CA . THR A 1 85 ? -4.762 9.431 11.558 1.00 91.19 85 THR A CA 1
ATOM 688 C C . THR A 1 85 ? -5.581 9.844 10.333 1.00 91.19 85 THR A C 1
ATOM 690 O O . THR A 1 85 ? -5.066 10.468 9.396 1.00 91.19 85 THR A O 1
ATOM 693 N N . CYS A 1 86 ? -6.874 9.526 10.326 1.00 91.12 86 CYS A N 1
ATOM 694 C CA . CYS A 1 86 ? -7.822 9.981 9.311 1.00 91.12 86 CYS A CA 1
ATOM 695 C C . CYS A 1 86 ? -8.006 11.505 9.320 1.00 91.12 86 CYS A C 1
ATOM 697 O O . CYS A 1 86 ? -8.254 12.089 8.266 1.00 91.12 86 CYS A O 1
ATOM 699 N N . VAL A 1 87 ? -7.916 12.154 10.486 1.00 89.81 87 VAL A N 1
ATOM 700 C CA . VAL A 1 87 ? -8.190 13.597 10.626 1.00 89.81 87 VAL A CA 1
ATOM 701 C C . VAL A 1 87 ? -6.937 14.441 10.412 1.00 89.81 87 VAL A C 1
ATOM 703 O O . VAL A 1 87 ? -6.983 15.432 9.687 1.00 89.81 87 VAL A O 1
ATOM 706 N N . ALA A 1 88 ? -5.818 14.062 11.032 1.00 90.06 88 ALA A N 1
ATOM 707 C CA . ALA A 1 88 ? -4.576 14.834 10.968 1.00 90.06 88 ALA A CA 1
ATOM 708 C C . ALA A 1 88 ? -3.729 14.504 9.728 1.00 90.06 88 ALA A C 1
ATOM 710 O O . ALA A 1 88 ? -2.780 15.224 9.421 1.00 90.06 88 ALA A O 1
ATOM 711 N N . GLY A 1 89 ? -4.058 13.421 9.019 1.00 91.75 89 GLY A N 1
ATOM 712 C CA . GLY A 1 89 ? -3.177 12.842 8.016 1.00 91.75 89 GLY A CA 1
ATOM 713 C C . GLY A 1 89 ? -1.994 12.130 8.669 1.00 91.75 89 GLY A C 1
ATOM 714 O O . GLY A 1 89 ? -2.022 11.773 9.847 1.00 91.75 89 GLY A O 1
ATOM 715 N N . GLY A 1 90 ? -0.949 11.890 7.888 1.00 93.81 90 GLY A N 1
ATOM 716 C CA . GLY A 1 90 ? 0.188 11.088 8.315 1.00 93.81 90 GLY A CA 1
ATOM 717 C C . GLY A 1 90 ? 1.331 11.143 7.323 1.00 93.81 90 GLY A C 1
ATOM 718 O O . GLY A 1 90 ? 1.252 11.822 6.296 1.00 93.81 90 GLY A O 1
ATOM 719 N N . GLU A 1 91 ? 2.396 10.416 7.635 1.00 93.94 91 GLU A N 1
ATOM 720 C CA . GLU A 1 91 ? 3.628 10.431 6.854 1.00 93.94 91 GLU A CA 1
ATOM 721 C C . GLU A 1 91 ? 3.950 9.014 6.304 1.00 93.94 91 GLU A C 1
ATOM 723 O O . GLU A 1 91 ? 3.980 8.041 7.066 1.00 93.94 91 GLU A O 1
ATOM 728 N N . PRO A 1 92 ? 4.166 8.857 4.978 1.00 97.31 92 PRO A N 1
ATOM 729 C CA . PRO A 1 92 ? 4.445 7.558 4.346 1.00 97.31 92 PRO A CA 1
ATOM 730 C C . PRO A 1 92 ? 5.703 6.819 4.848 1.00 97.31 92 PRO A C 1
ATOM 732 O O . PRO A 1 92 ? 5.699 5.594 4.958 1.00 97.31 92 PRO A O 1
ATOM 735 N N . GLY A 1 93 ? 6.793 7.525 5.140 1.00 97.50 93 GLY A N 1
ATOM 736 C CA . GLY A 1 93 ? 7.994 7.030 5.826 1.00 97.50 93 GLY A CA 1
ATOM 737 C C . GLY A 1 93 ? 7.709 6.294 7.136 1.00 97.50 93 GLY A C 1
ATOM 738 O O . GLY A 1 93 ? 8.309 5.241 7.373 1.00 97.50 93 GLY A O 1
ATOM 739 N N . GLY A 1 94 ? 6.758 6.769 7.941 1.00 96.12 94 GLY A N 1
ATOM 740 C CA . GLY A 1 94 ? 6.274 6.087 9.143 1.00 96.12 94 GLY A CA 1
ATOM 741 C C . GLY A 1 94 ? 5.708 4.700 8.830 1.00 96.12 94 GLY A C 1
ATOM 742 O O . GLY A 1 94 ? 6.023 3.732 9.522 1.00 96.12 94 GLY A O 1
ATOM 743 N N . VAL A 1 95 ? 4.978 4.565 7.720 1.00 97.44 95 VAL A N 1
ATOM 744 C CA . VAL A 1 95 ? 4.458 3.274 7.236 1.00 97.44 95 VAL A CA 1
ATOM 745 C C . VAL A 1 95 ? 5.588 2.349 6.797 1.00 97.44 95 VAL A C 1
ATOM 747 O O . VAL A 1 95 ? 5.586 1.168 7.137 1.00 97.44 95 VAL A O 1
ATOM 750 N N . TYR A 1 96 ? 6.584 2.862 6.068 1.00 97.56 96 TYR A N 1
ATOM 751 C CA . TYR A 1 96 ? 7.737 2.055 5.653 1.00 97.56 96 TYR A CA 1
ATOM 752 C C . TYR A 1 96 ? 8.575 1.585 6.848 1.00 97.56 96 TYR A C 1
ATOM 754 O O . TYR A 1 96 ? 9.018 0.434 6.867 1.00 97.56 96 TYR A O 1
ATOM 762 N N . LYS A 1 97 ? 8.768 2.444 7.857 1.00 96.75 97 LYS A N 1
ATOM 763 C CA . LYS A 1 97 ? 9.418 2.072 9.121 1.00 96.75 97 LYS A CA 1
ATOM 764 C C . LYS A 1 97 ? 8.620 0.979 9.832 1.00 96.75 97 LYS A C 1
ATOM 766 O O . LYS A 1 97 ? 9.192 -0.043 10.203 1.00 96.75 97 LYS A O 1
ATOM 771 N N . TYR A 1 98 ? 7.304 1.148 9.939 1.00 94.69 98 TYR A N 1
ATOM 772 C CA . TYR A 1 98 ? 6.423 0.152 10.540 1.00 94.69 98 TYR A CA 1
ATOM 773 C C . TYR A 1 98 ? 6.488 -1.199 9.815 1.00 94.69 98 TYR A C 1
ATOM 775 O O . TYR A 1 98 ? 6.658 -2.243 10.446 1.00 94.69 98 TYR A O 1
ATOM 783 N N . ALA A 1 99 ? 6.450 -1.186 8.480 1.00 95.38 99 ALA A N 1
ATOM 784 C CA . ALA A 1 99 ? 6.594 -2.382 7.657 1.00 95.38 99 ALA A CA 1
ATOM 785 C C . ALA A 1 99 ? 7.940 -3.090 7.877 1.00 95.38 99 ALA A C 1
ATOM 787 O O . ALA A 1 99 ? 7.992 -4.319 7.858 1.00 95.38 99 ALA A O 1
ATOM 788 N N . HIS A 1 100 ? 9.019 -2.334 8.092 1.00 94.25 100 HIS A N 1
ATOM 789 C CA . HIS A 1 100 ? 10.341 -2.887 8.376 1.00 94.25 100 HIS A CA 1
ATOM 790 C C . HIS A 1 100 ? 10.421 -3.550 9.758 1.00 94.25 100 HIS A C 1
ATOM 792 O O . HIS A 1 100 ? 10.981 -4.639 9.875 1.00 94.25 100 HIS A O 1
ATOM 798 N N . GLU A 1 101 ? 9.869 -2.904 10.785 1.00 93.81 101 GLU A N 1
ATOM 799 C CA . GLU A 1 101 ? 9.973 -3.348 12.181 1.00 93.81 101 GLU A CA 1
ATOM 800 C C . GLU A 1 101 ? 8.957 -4.450 12.532 1.00 93.81 101 GLU A C 1
ATOM 802 O O . GLU A 1 101 ? 9.296 -5.399 13.238 1.00 93.81 101 GLU A O 1
ATOM 807 N N . HIS A 1 102 ? 7.727 -4.355 12.016 1.00 90.94 102 HIS A N 1
ATOM 808 C CA . HIS A 1 102 ? 6.593 -5.199 12.423 1.00 90.94 102 HIS A CA 1
ATOM 809 C C . HIS A 1 102 ? 5.950 -5.979 11.269 1.00 90.94 102 HIS A C 1
ATOM 811 O O . HIS A 1 102 ? 5.316 -7.014 11.500 1.00 90.94 102 HIS A O 1
ATOM 817 N N . GLY A 1 103 ? 6.086 -5.490 10.035 1.00 92.38 103 GLY A N 1
ATOM 818 C CA . GLY A 1 103 ? 5.373 -6.008 8.867 1.00 92.38 103 GLY A CA 1
ATOM 819 C C . GLY A 1 103 ? 3.897 -5.595 8.816 1.00 92.38 103 GLY A C 1
ATOM 820 O O . GLY A 1 103 ? 3.288 -5.265 9.836 1.00 92.38 103 GLY A O 1
ATOM 821 N N . ILE A 1 104 ? 3.329 -5.649 7.606 1.00 94.88 104 ILE A N 1
ATOM 822 C CA . ILE A 1 104 ? 1.931 -5.301 7.314 1.00 94.88 104 ILE A CA 1
ATOM 823 C C . ILE A 1 104 ? 1.204 -6.559 6.792 1.00 94.88 104 ILE A C 1
ATOM 825 O O . ILE A 1 104 ? 1.718 -7.211 5.872 1.00 94.88 104 ILE A O 1
ATOM 829 N N . PRO A 1 105 ? 0.049 -6.938 7.370 1.00 94.06 105 PRO A N 1
ATOM 830 C CA . PRO A 1 105 ? -0.749 -8.073 6.921 1.00 94.06 105 PRO A CA 1
ATOM 831 C C . PRO A 1 105 ? -1.394 -7.873 5.553 1.00 94.06 105 PRO A C 1
ATOM 833 O O . PRO A 1 105 ? -1.481 -6.771 5.011 1.00 94.06 105 PRO A O 1
ATOM 836 N N . HIS A 1 106 ? -1.927 -8.977 5.031 1.00 94.12 106 HIS A N 1
ATOM 837 C CA . HIS A 1 106 ? -2.914 -8.947 3.960 1.00 94.12 106 HIS A CA 1
ATOM 838 C C . HIS A 1 106 ? -4.174 -8.162 4.367 1.00 94.12 106 HIS A C 1
ATOM 840 O O . HIS A 1 106 ? -4.575 -8.212 5.528 1.00 94.12 106 HIS A O 1
ATOM 846 N N . GLU A 1 107 ? -4.845 -7.512 3.412 1.00 94.56 107 GLU A N 1
ATOM 847 C CA . GLU A 1 107 ? -6.090 -6.751 3.630 1.00 94.56 107 GLU A CA 1
ATOM 848 C C . GLU A 1 107 ? -7.131 -7.520 4.450 1.00 94.56 107 GLU A C 1
ATOM 850 O O . GLU A 1 107 ? -7.737 -6.964 5.356 1.00 94.56 107 GLU A O 1
ATOM 855 N N . THR A 1 108 ? -7.281 -8.818 4.189 1.00 91.31 108 THR A N 1
ATOM 856 C CA . THR A 1 108 ? -8.286 -9.673 4.845 1.00 91.31 108 THR A CA 1
ATOM 857 C C . THR A 1 108 ? -8.125 -9.795 6.360 1.00 91.31 108 THR A C 1
ATOM 859 O O . THR A 1 108 ? -9.022 -10.323 7.005 1.00 91.31 108 THR A O 1
ATOM 862 N N . CYS A 1 109 ? -6.993 -9.377 6.931 1.00 91.50 109 CYS A N 1
ATOM 863 C CA . CYS A 1 109 ? -6.800 -9.337 8.381 1.00 91.50 109 CYS A CA 1
ATOM 864 C C . CYS A 1 109 ? -7.548 -8.183 9.053 1.00 91.50 109 CYS A C 1
ATOM 866 O O . CYS A 1 109 ? -7.973 -8.316 10.196 1.00 91.50 109 CYS A O 1
ATOM 868 N N . ASN A 1 110 ? -7.675 -7.049 8.370 1.00 91.12 110 ASN A N 1
ATOM 869 C CA . ASN A 1 110 ? -8.415 -5.892 8.852 1.00 91.12 110 ASN A CA 1
ATOM 870 C C . ASN A 1 110 ? -8.837 -5.087 7.619 1.00 91.12 110 ASN A C 1
ATOM 872 O O . ASN A 1 110 ? -8.050 -4.317 7.061 1.00 91.12 110 ASN A O 1
ATOM 876 N N . ASN A 1 111 ? -10.053 -5.351 7.140 1.00 92.88 111 ASN A N 1
ATOM 877 C CA . ASN A 1 111 ? -10.582 -4.690 5.953 1.00 92.88 111 ASN A CA 1
ATOM 878 C C . ASN A 1 111 ? -10.721 -3.184 6.206 1.00 92.88 111 ASN A C 1
ATOM 880 O O . ASN A 1 111 ? -11.040 -2.760 7.319 1.00 92.88 111 ASN A O 1
ATOM 884 N N . TYR A 1 112 ? -10.530 -2.386 5.159 1.00 95.06 112 TYR A N 1
ATOM 885 C CA . TYR A 1 112 ? -10.634 -0.933 5.226 1.00 95.06 112 TYR A CA 1
ATOM 886 C C . TYR A 1 112 ? -12.003 -0.440 5.711 1.00 95.06 112 TYR A C 1
ATOM 888 O O . TYR A 1 112 ? -13.039 -0.805 5.156 1.00 95.06 112 TYR A O 1
ATOM 896 N N . GLN A 1 113 ? -11.994 0.420 6.733 1.00 93.25 113 GLN A N 1
ATOM 897 C CA . GLN A 1 113 ? -13.194 0.963 7.380 1.00 93.25 113 GLN A CA 1
ATOM 898 C C . GLN A 1 113 ? -13.260 2.494 7.335 1.00 93.25 113 GLN A C 1
ATOM 900 O O . GLN A 1 113 ? -14.242 3.059 7.808 1.00 93.25 113 GLN A O 1
ATOM 905 N N . ALA A 1 114 ? -12.240 3.164 6.786 1.00 94.19 114 ALA A N 1
ATOM 906 C CA . ALA A 1 114 ? -12.131 4.625 6.704 1.00 94.19 114 ALA A CA 1
ATOM 907 C C . ALA A 1 114 ? -12.354 5.348 8.042 1.00 94.19 114 ALA A C 1
ATOM 909 O O . ALA A 1 114 ? -13.030 6.374 8.120 1.00 94.19 114 ALA A O 1
ATOM 910 N N . ARG A 1 115 ? -11.806 4.801 9.124 1.00 89.50 115 ARG A N 1
ATOM 911 C CA . ARG A 1 115 ? -11.860 5.404 10.457 1.00 89.50 115 ARG A CA 1
ATOM 912 C C . ARG A 1 115 ? -10.533 5.218 11.161 1.00 89.50 115 ARG A C 1
ATOM 914 O O . ARG A 1 115 ? -9.783 4.306 10.828 1.00 89.50 115 ARG A O 1
ATOM 921 N N . ASP A 1 116 ? -10.300 6.036 12.170 1.00 86.19 116 ASP A N 1
ATOM 922 C CA . ASP A 1 116 ? -9.283 5.723 13.158 1.00 86.19 116 ASP A CA 1
ATOM 923 C C . ASP A 1 116 ? -9.729 4.512 13.996 1.00 86.19 116 ASP A C 1
ATOM 925 O O . ASP A 1 116 ? -10.933 4.262 14.190 1.00 86.19 116 ASP A O 1
ATOM 929 N N . GLY A 1 117 ? -8.754 3.752 14.496 1.00 69.06 117 GLY A N 1
ATOM 930 C CA . GLY A 1 117 ? -8.959 2.782 15.564 1.00 69.06 117 GLY A CA 1
ATOM 931 C C . GLY A 1 117 ? -9.716 3.465 16.707 1.00 69.06 117 GLY A C 1
ATOM 932 O O . GLY A 1 117 ? -9.381 4.578 17.105 1.00 69.06 117 GLY A O 1
ATOM 933 N N . SER A 1 118 ? -10.808 2.855 17.160 1.00 57.03 118 SER A N 1
ATOM 934 C CA . SER A 1 118 ? -11.905 3.512 17.879 1.00 57.03 118 SER A CA 1
ATOM 935 C C . SER A 1 118 ? -11.476 4.483 18.990 1.00 57.03 118 SER A C 1
ATOM 937 O O . SER A 1 118 ? -11.109 4.066 20.087 1.00 57.03 118 SER A O 1
ATOM 939 N N . LEU A 1 119 ? -11.679 5.782 18.740 1.00 41.22 119 LEU A N 1
ATOM 940 C CA . LEU A 1 119 ? -12.090 6.747 19.760 1.00 41.22 119 LEU A CA 1
ATOM 941 C C . LEU A 1 119 ? -13.634 6.766 19.744 1.00 41.22 119 LEU A C 1
ATOM 943 O O . LEU A 1 119 ? -14.254 7.273 18.815 1.00 41.22 119 LEU A O 1
ATOM 947 N N . LEU A 1 120 ? -14.246 6.102 20.724 1.00 46.09 120 LEU A N 1
ATOM 948 C CA . LEU A 1 120 ? -15.684 5.812 20.854 1.00 46.09 120 LEU A CA 1
ATOM 949 C C . LEU A 1 120 ? -16.605 7.034 20.645 1.00 46.09 120 LEU A C 1
ATOM 951 O O . LEU A 1 120 ? -16.529 7.961 21.444 1.00 46.09 120 LEU A O 1
ATOM 955 N N . LEU A 1 121 ? -17.559 6.975 19.698 1.00 35.53 121 LEU A N 1
ATOM 956 C CA . LEU A 1 121 ? -18.836 7.714 19.756 1.00 35.53 121 LEU A CA 1
ATOM 957 C C . LEU A 1 121 ? -19.968 6.971 18.994 1.00 35.53 121 LEU A C 1
ATOM 959 O O . LEU A 1 121 ? -20.107 7.092 17.785 1.00 35.53 121 LEU A O 1
ATOM 963 N N . LEU A 1 122 ? -20.809 6.277 19.774 1.00 38.47 122 LEU A N 1
ATOM 964 C CA . LEU A 1 122 ? -22.256 6.031 19.601 1.00 38.47 122 LEU A CA 1
ATOM 965 C C . LEU A 1 122 ? -22.774 5.125 18.445 1.00 38.47 122 LEU A C 1
ATOM 967 O O . LEU A 1 122 ? -22.837 5.508 17.284 1.00 38.47 122 LEU A O 1
ATOM 971 N N . LEU A 1 123 ? -23.353 3.985 18.871 1.00 37.09 123 LEU A N 1
ATOM 972 C CA . LEU A 1 123 ? -24.428 3.187 18.238 1.00 37.09 123 LEU A CA 1
ATOM 973 C C . LEU A 1 123 ? -24.111 2.259 17.044 1.00 37.09 123 LEU A C 1
ATOM 975 O O . LEU A 1 123 ? -24.929 2.144 16.129 1.00 37.09 123 LEU A O 1
ATOM 979 N N . GLN A 1 124 ? -23.032 1.466 17.102 1.00 39.47 124 GLN A N 1
ATOM 980 C CA . GLN A 1 124 ? -22.971 0.236 16.283 1.00 39.47 124 GLN A CA 1
ATOM 981 C C . GLN A 1 124 ? -22.140 -0.936 16.847 1.00 39.47 124 GLN A C 1
ATOM 983 O O . GLN A 1 124 ? -21.724 -1.818 16.104 1.00 39.47 124 GLN A O 1
ATOM 988 N N . ASP A 1 125 ? -22.000 -1.034 18.171 1.00 44.53 125 ASP A N 1
ATOM 989 C CA . ASP A 1 125 ? -21.299 -2.145 18.841 1.00 44.53 125 ASP A CA 1
ATOM 990 C C . ASP A 1 125 ? -22.228 -3.320 19.209 1.00 44.53 125 ASP A C 1
ATOM 992 O O . ASP A 1 125 ? -22.278 -3.758 20.359 1.00 44.53 125 ASP A O 1
ATOM 996 N N . ILE A 1 126 ? -23.002 -3.851 18.255 1.00 47.84 126 ILE A N 1
ATOM 997 C CA . ILE A 1 126 ? -23.869 -5.023 18.518 1.00 47.84 126 ILE A CA 1
ATOM 998 C C . ILE A 1 126 ? -23.145 -6.366 18.284 1.00 47.84 126 ILE A C 1
ATOM 1000 O O . ILE A 1 126 ? -23.636 -7.391 18.747 1.00 47.84 126 ILE A O 1
ATOM 1004 N N . LEU A 1 127 ? -21.957 -6.403 17.657 1.00 45.75 127 LEU A N 1
ATOM 1005 C CA . LEU A 1 127 ? -21.350 -7.686 17.251 1.00 45.75 127 LEU A CA 1
ATOM 1006 C C . LEU A 1 127 ? -20.019 -8.096 17.902 1.00 45.75 127 LEU A C 1
ATOM 1008 O O . LEU A 1 127 ? -19.732 -9.287 17.877 1.00 45.75 127 LEU A O 1
ATOM 1012 N N . CYS A 1 128 ? -19.246 -7.218 18.551 1.00 44.19 128 CYS A N 1
ATOM 1013 C CA . CYS A 1 128 ? -18.045 -7.654 19.286 1.00 44.19 128 CYS A CA 1
ATOM 1014 C C . CYS A 1 128 ? -17.894 -6.872 20.605 1.00 44.19 128 CYS A C 1
ATOM 1016 O O . CYS A 1 128 ? -17.402 -5.748 20.625 1.00 44.19 128 CYS A O 1
ATOM 1018 N N . ARG A 1 129 ? -18.318 -7.464 21.730 1.00 48.28 129 ARG A N 1
ATOM 1019 C CA . ARG A 1 129 ? -18.047 -6.942 23.083 1.00 48.28 129 ARG A CA 1
ATOM 1020 C C . ARG A 1 129 ? -16.553 -7.083 23.403 1.00 48.28 129 ARG A C 1
ATOM 1022 O O . ARG A 1 129 ? -16.105 -8.184 23.704 1.00 48.28 129 ARG A O 1
ATOM 1029 N N . GLN A 1 130 ? -15.808 -5.985 23.415 1.00 44.75 130 GLN A N 1
ATOM 1030 C CA . GLN A 1 130 ? -14.535 -5.885 24.143 1.00 44.75 130 GLN A CA 1
ATOM 1031 C C . GLN A 1 130 ? -14.784 -5.086 25.440 1.00 44.75 130 GLN A C 1
ATOM 1033 O O . GLN A 1 130 ? -15.574 -4.136 25.415 1.00 44.75 130 GLN A O 1
ATOM 1038 N N . PRO A 1 131 ? -14.203 -5.468 26.594 1.00 41.03 131 PRO A N 1
ATOM 1039 C CA . PRO A 1 131 ? -14.388 -4.720 27.833 1.00 41.03 131 PRO A CA 1
ATOM 1040 C C . PRO A 1 131 ? -13.701 -3.351 27.742 1.00 41.03 131 PRO A C 1
ATOM 1042 O O . PRO A 1 131 ? -12.549 -3.244 27.335 1.00 41.03 131 PRO A O 1
ATOM 1045 N N . LEU A 1 132 ? -14.427 -2.301 28.140 1.00 45.53 132 LEU A N 1
ATOM 1046 C CA . LEU A 1 132 ? -13.921 -0.932 28.216 1.00 45.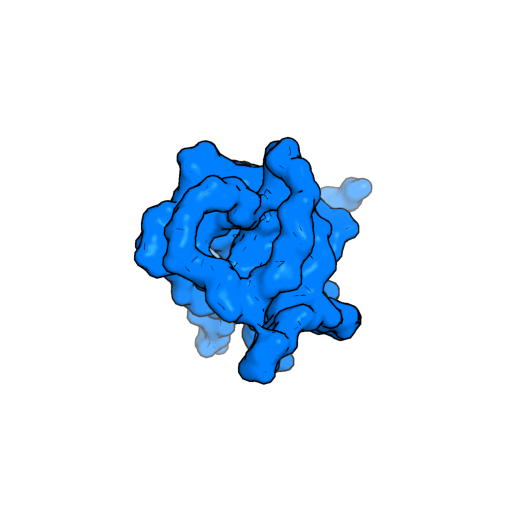53 132 LEU A CA 1
ATOM 1047 C C . LEU A 1 132 ? -12.785 -0.828 29.247 1.00 45.53 132 LEU A C 1
ATOM 1049 O O . LEU A 1 132 ? -13.044 -0.815 30.452 1.00 45.53 132 LEU A O 1
ATOM 1053 N N . SER A 1 133 ? -11.552 -0.633 28.786 1.00 42.00 133 SER A N 1
ATOM 1054 C CA . SER A 1 133 ? -10.485 -0.045 29.598 1.00 42.00 133 SER A CA 1
ATOM 1055 C C . SER A 1 133 ? -9.744 1.051 28.825 1.00 42.00 133 SER A C 1
ATOM 1057 O O . SER A 1 133 ? -8.931 0.765 27.961 1.00 42.00 133 SER A O 1
ATOM 1059 N N . LEU A 1 134 ? -10.048 2.298 29.207 1.00 39.44 134 LEU A N 1
ATOM 1060 C CA . LEU A 1 134 ? -9.172 3.482 29.233 1.00 39.44 134 LEU A CA 1
ATOM 1061 C C . LEU A 1 134 ? -8.585 4.037 27.913 1.00 39.44 134 LEU A C 1
ATOM 1063 O O . LEU A 1 134 ? -7.472 3.748 27.510 1.00 39.44 134 LEU A O 1
ATOM 1067 N N . LEU A 1 135 ? -9.361 4.968 27.350 1.00 46.28 135 LEU A N 1
ATOM 1068 C CA . LEU A 1 135 ? -9.004 6.243 26.700 1.00 46.28 135 LEU A CA 1
ATOM 1069 C C . LEU A 1 135 ? -7.508 6.609 26.552 1.00 46.28 135 LEU A C 1
ATOM 1071 O O . LEU A 1 135 ? -6.878 6.985 27.537 1.00 46.28 135 LEU A O 1
ATOM 1075 N N . LEU A 1 136 ? -7.066 6.678 25.286 1.00 41.38 136 LEU A N 1
ATOM 1076 C CA . LEU A 1 136 ? -6.099 7.588 24.625 1.00 41.38 136 LEU A CA 1
ATOM 1077 C C . LEU A 1 136 ? -5.217 6.759 23.678 1.00 41.38 136 LEU A C 1
ATOM 1079 O O . LEU A 1 136 ? -4.291 6.105 24.130 1.00 41.38 136 LEU A O 1
ATOM 1083 N N . TYR A 1 137 ? -5.489 6.859 22.370 1.00 48.00 137 TYR A N 1
ATOM 1084 C CA . TYR A 1 137 ? -4.982 6.011 21.276 1.00 48.00 137 TYR A CA 1
ATOM 1085 C C . TYR A 1 137 ? -5.652 4.638 21.176 1.00 48.00 137 TYR A C 1
ATOM 1087 O O . TYR A 1 137 ? -5.909 3.970 22.172 1.00 48.00 137 TYR A O 1
ATOM 1095 N N . SER A 1 138 ? -5.941 4.218 19.943 1.00 52.78 138 SER A N 1
ATOM 1096 C CA . SER A 1 138 ? -6.191 2.813 19.654 1.00 52.78 138 SER A CA 1
ATOM 1097 C C . SER A 1 138 ? -4.927 2.043 20.001 1.00 52.78 138 SER A C 1
ATOM 1099 O O . SER A 1 138 ? -3.925 2.135 19.290 1.00 52.78 138 SER A O 1
ATOM 1101 N N . GLU A 1 139 ? -4.933 1.318 21.117 1.00 64.06 139 GLU A N 1
ATOM 1102 C CA . GLU A 1 139 ? -3.900 0.318 21.330 1.00 64.06 139 GLU A CA 1
ATOM 1103 C C . GLU A 1 139 ? -3.985 -0.674 20.170 1.00 64.06 139 GLU A C 1
ATOM 1105 O O . GLU A 1 139 ? -5.061 -1.165 19.819 1.00 64.06 139 GLU A O 1
ATOM 1110 N N . CYS A 1 140 ? -2.843 -0.919 19.532 1.00 78.06 140 CYS A N 1
ATOM 1111 C CA . CYS A 1 140 ? -2.726 -1.942 18.512 1.00 78.06 140 CYS A CA 1
ATOM 1112 C C . CYS A 1 140 ? -2.93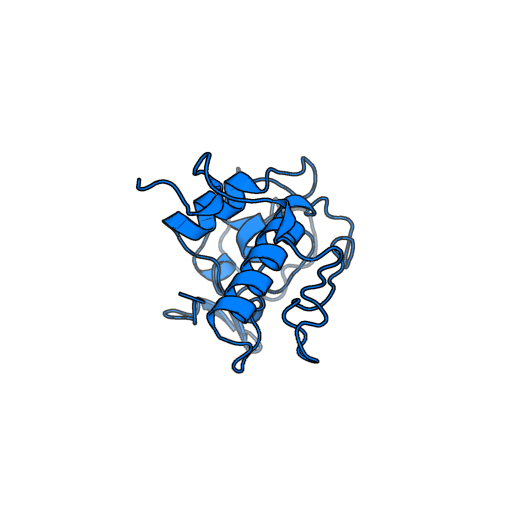6 -3.316 19.157 1.00 78.06 140 CYS A C 1
ATOM 1114 O O . CYS A 1 140 ? -1.987 -3.982 19.580 1.00 78.06 140 CYS A O 1
ATOM 1116 N N . ASP A 1 141 ? -4.193 -3.716 19.289 1.00 81.69 141 ASP A N 1
ATOM 1117 C CA . ASP A 1 141 ? -4.552 -4.993 19.868 1.00 81.69 141 ASP A CA 1
ATOM 1118 C C . ASP A 1 141 ? -4.377 -6.133 18.835 1.00 81.69 141 ASP A C 1
ATOM 1120 O O . ASP A 1 141 ? -4.289 -5.908 17.618 1.00 81.69 141 ASP A O 1
ATOM 1124 N N . PRO A 1 142 ? -4.308 -7.398 19.288 1.00 85.50 142 PRO A N 1
ATOM 1125 C CA . PRO A 1 142 ? -4.180 -8.537 18.383 1.00 85.50 142 PRO A CA 1
ATOM 1126 C C . PRO A 1 142 ? -5.315 -8.669 17.357 1.00 85.50 142 PRO A C 1
ATOM 1128 O O . PRO A 1 142 ? -5.124 -9.324 16.333 1.00 85.50 142 PRO A O 1
ATOM 1131 N N . TYR A 1 143 ? -6.491 -8.101 17.628 1.00 84.12 143 TYR A N 1
ATOM 1132 C CA . TYR A 1 143 ? -7.649 -8.161 16.743 1.00 84.12 143 TYR A CA 1
ATOM 1133 C C . TYR A 1 143 ? -7.536 -7.136 15.605 1.00 84.12 143 TYR A C 1
ATOM 1135 O O . TYR A 1 143 ? -7.714 -7.507 14.449 1.00 84.12 143 TYR A O 1
ATOM 1143 N N . ASN A 1 144 ? -7.125 -5.898 15.879 1.00 84.69 144 ASN A N 1
ATOM 1144 C CA . ASN A 1 144 ? -6.863 -4.887 14.848 1.00 84.69 144 ASN A CA 1
ATOM 1145 C C . ASN A 1 144 ? -5.643 -5.249 13.983 1.00 84.69 144 ASN A C 1
ATOM 1147 O O . ASN A 1 144 ? -5.568 -4.835 12.825 1.00 84.69 144 ASN A O 1
ATOM 1151 N N . ARG A 1 145 ? -4.724 -6.083 14.501 1.00 88.38 145 ARG A N 1
ATOM 1152 C CA . ARG A 1 145 ? -3.632 -6.684 13.713 1.00 88.38 145 ARG A CA 1
ATOM 1153 C C . ARG A 1 145 ? -4.115 -7.730 12.719 1.00 88.38 145 ARG A C 1
ATOM 1155 O O . ARG A 1 145 ? -3.696 -7.718 11.564 1.00 88.38 145 ARG A O 1
ATOM 1162 N N . CYS A 1 146 ? -4.940 -8.672 13.164 1.00 90.12 146 CYS A N 1
ATOM 1163 C CA . CYS A 1 146 ? -5.596 -9.624 12.276 1.00 90.12 146 CYS A CA 1
ATOM 1164 C C . CYS A 1 146 ? -6.787 -10.269 12.979 1.00 90.12 146 CYS A C 1
ATOM 1166 O O . CYS A 1 146 ? -6.627 -11.206 13.766 1.00 90.12 146 CYS A O 1
ATOM 1168 N N . GLY A 1 147 ? -7.978 -9.768 12.684 1.00 87.38 147 GLY A N 1
ATOM 1169 C CA . GLY A 1 147 ? -9.230 -10.182 13.291 1.00 87.38 147 GLY A CA 1
ATOM 1170 C C . GLY A 1 147 ? -10.116 -10.896 12.284 1.00 87.38 147 GLY A C 1
ATOM 1171 O O . GLY A 1 147 ? -10.095 -10.612 11.088 1.00 87.38 147 GLY A O 1
ATOM 1172 N N . SER A 1 148 ? -10.917 -11.834 12.770 1.00 83.12 148 SER A N 1
ATOM 1173 C CA . SER A 1 148 ? -11.991 -12.437 11.992 1.00 83.12 148 SER A CA 1
ATOM 1174 C C . SER A 1 148 ? -13.224 -12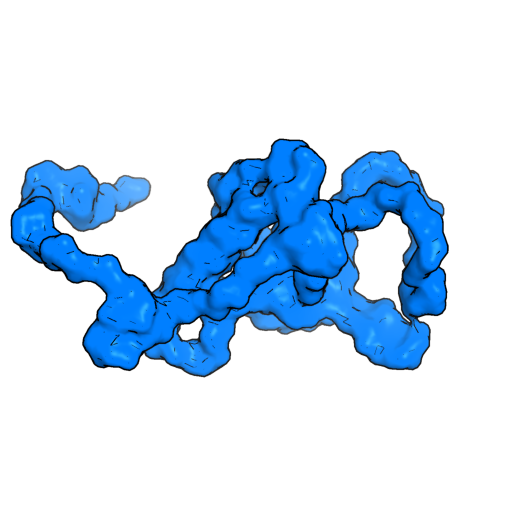.603 12.862 1.00 83.12 148 SER A C 1
ATOM 1176 O O . SER A 1 148 ? -13.121 -12.927 14.047 1.00 83.12 148 SER A O 1
ATOM 1178 N N . CYS A 1 149 ? -14.389 -12.428 12.246 1.00 80.19 149 CYS A N 1
ATOM 1179 C CA . CYS A 1 149 ? -15.680 -12.670 12.875 1.00 80.19 149 CYS A CA 1
ATOM 1180 C C . CYS A 1 149 ? -16.396 -13.807 12.159 1.00 80.19 149 CYS A C 1
ATOM 1182 O O . CYS A 1 149 ? -16.530 -13.799 10.935 1.00 80.19 149 CYS A O 1
ATOM 1184 N N . TRP A 1 150 ? -16.897 -14.759 12.932 1.00 74.62 150 TRP A N 1
ATOM 1185 C CA . TRP A 1 150 ? -17.902 -15.728 12.507 1.00 74.62 150 TRP A CA 1
ATOM 1186 C C . TRP A 1 150 ? -19.173 -15.408 13.310 1.00 74.62 150 TRP A C 1
ATOM 1188 O O . TRP A 1 150 ? -19.019 -14.993 14.454 1.00 74.62 150 TRP A O 1
ATOM 1198 N N . PRO A 1 151 ? -20.407 -15.497 12.771 1.00 80.94 151 PRO A N 1
ATOM 1199 C CA . PRO A 1 151 ? -21.624 -15.095 13.484 1.00 80.94 151 PRO A CA 1
ATOM 1200 C C . PRO A 1 151 ? -21.613 -15.362 15.005 1.00 80.94 151 PRO A C 1
ATOM 1202 O O . PRO A 1 151 ? -21.664 -16.507 15.443 1.00 80.94 151 PRO A O 1
ATOM 1205 N N . GLY A 1 152 ? -21.538 -14.283 15.795 1.00 69.06 152 GLY A N 1
ATOM 1206 C CA . GLY A 1 152 ? -21.555 -14.313 17.264 1.00 69.06 152 GLY A CA 1
ATOM 1207 C C . GLY A 1 152 ? -20.193 -14.363 17.972 1.00 69.06 152 GLY A C 1
ATOM 1208 O O . GLY A 1 152 ? -20.163 -14.126 19.177 1.00 69.06 152 GLY A O 1
ATOM 1209 N N . GLU A 1 153 ? -19.082 -14.606 17.270 1.00 77.12 153 GLU A N 1
ATOM 1210 C CA . GLU A 1 153 ? -17.738 -14.676 17.861 1.00 77.12 153 GLU A CA 1
ATOM 1211 C C . GLU A 1 153 ? -16.672 -13.983 16.998 1.00 77.12 153 GLU A C 1
ATOM 1213 O O . GLU A 1 153 ? -16.536 -14.231 15.798 1.00 77.12 153 GLU A O 1
ATOM 1218 N N . CYS A 1 154 ? -15.870 -13.131 17.640 1.00 81.31 154 CYS A N 1
ATOM 1219 C CA . CYS A 1 154 ? -14.770 -12.391 17.024 1.00 81.31 154 CYS A CA 1
ATOM 1220 C C . CYS A 1 154 ? -13.456 -12.838 17.673 1.00 81.31 154 CYS A C 1
ATOM 1222 O O . CYS A 1 154 ? -13.344 -12.845 18.900 1.00 81.31 154 CYS A O 1
ATOM 1224 N N . PHE A 1 155 ? -12.459 -13.215 16.874 1.00 82.56 155 PHE A N 1
ATOM 1225 C CA . PHE A 1 155 ? -11.183 -13.733 17.370 1.00 82.56 155 PHE A CA 1
ATOM 1226 C C . PHE A 1 155 ? -10.001 -13.208 16.557 1.00 82.56 155 PHE A C 1
ATOM 1228 O O . PHE A 1 155 ? -10.136 -12.845 15.389 1.00 82.56 155 PHE A O 1
ATOM 1235 N N . SER A 1 156 ? -8.822 -13.173 17.180 1.00 86.56 156 SER A N 1
ATOM 1236 C CA . SER A 1 156 ? -7.576 -12.825 16.499 1.00 86.56 156 SER A CA 1
ATOM 1237 C C . SER A 1 156 ? -6.952 -14.054 15.839 1.00 86.56 156 SER A C 1
ATOM 1239 O O . SER A 1 156 ? -6.805 -15.119 16.448 1.00 86.56 156 SER A O 1
ATOM 1241 N N . ILE A 1 157 ? -6.571 -13.912 14.573 1.00 85.44 157 ILE A N 1
ATOM 1242 C CA . ILE A 1 157 ? -5.862 -14.945 13.823 1.00 85.44 157 ILE A CA 1
ATOM 1243 C C . ILE A 1 157 ? -4.373 -14.844 14.154 1.00 85.44 157 ILE A C 1
ATOM 1245 O O . ILE A 1 157 ? -3.743 -13.798 14.007 1.00 85.44 157 ILE A O 1
ATOM 1249 N N . LYS A 1 158 ? -3.779 -15.969 14.553 1.00 79.25 158 LYS A N 1
ATOM 1250 C CA . LYS A 1 158 ? -2.327 -16.101 14.724 1.00 79.25 158 LYS A CA 1
ATOM 1251 C C . LYS A 1 158 ? -1.708 -16.658 13.438 1.00 79.25 158 LYS A C 1
ATOM 1253 O O . LYS A 1 158 ? -2.329 -17.471 12.763 1.00 79.25 158 LYS A O 1
ATOM 1258 N N . ASN A 1 159 ? -0.469 -16.266 13.130 1.00 76.06 159 ASN A N 1
ATOM 1259 C CA . ASN A 1 159 ? 0.308 -16.770 11.982 1.00 76.06 159 ASN A CA 1
ATOM 1260 C C . ASN A 1 159 ? -0.312 -16.501 10.596 1.00 76.06 159 ASN A C 1
ATOM 1262 O O . ASN A 1 159 ? -0.181 -17.315 9.682 1.00 76.06 159 ASN A O 1
ATOM 1266 N N . TYR A 1 160 ? -0.971 -15.357 10.426 1.00 75.62 160 TYR A N 1
ATOM 1267 C CA . TYR A 1 160 ? -1.438 -14.910 9.116 1.00 75.62 160 TYR A CA 1
ATOM 1268 C C . TYR A 1 160 ? -0.271 -14.659 8.152 1.00 75.62 160 TYR A C 1
ATOM 1270 O O . TYR A 1 160 ? 0.866 -14.384 8.552 1.00 75.62 160 TYR A O 1
ATOM 1278 N N . THR A 1 161 ? -0.551 -14.758 6.852 1.00 68.62 161 THR A N 1
ATOM 1279 C CA . THR A 1 161 ? 0.460 -14.516 5.826 1.00 68.62 161 THR A CA 1
ATOM 1280 C C . THR A 1 161 ? 0.881 -13.051 5.833 1.00 68.62 161 THR A C 1
ATOM 1282 O O . THR A 1 161 ? 0.079 -12.143 5.628 1.00 68.62 161 THR A O 1
ATOM 1285 N N . LEU A 1 162 ? 2.178 -12.847 6.027 1.00 64.75 162 LEU A N 1
ATOM 1286 C CA . LEU A 1 162 ? 2.872 -11.605 5.736 1.00 64.75 162 LEU A CA 1
ATOM 1287 C C . LEU A 1 162 ? 3.574 -11.782 4.391 1.00 64.75 162 LEU A C 1
ATOM 1289 O O . LEU A 1 162 ? 4.206 -12.817 4.159 1.00 64.75 162 LEU A O 1
ATOM 1293 N N . TYR A 1 163 ? 3.507 -10.780 3.520 1.00 66.62 163 TYR A N 1
ATOM 1294 C CA . TYR A 1 163 ? 4.346 -10.745 2.325 1.00 66.62 163 TYR A CA 1
ATOM 1295 C C . TYR A 1 163 ? 5.800 -10.441 2.740 1.00 66.62 163 TYR A C 1
ATOM 1297 O O . TYR A 1 163 ? 6.232 -9.293 2.693 1.00 66.62 163 TYR A O 1
ATOM 1305 N N . LYS A 1 164 ? 6.525 -11.458 3.223 1.00 52.75 164 LYS A N 1
ATOM 1306 C CA . LYS A 1 164 ? 7.960 -11.386 3.562 1.00 52.75 164 LYS A CA 1
ATOM 1307 C C . LYS A 1 164 ? 8.840 -11.523 2.310 1.00 52.75 164 LYS A C 1
ATOM 1309 O O . LYS A 1 164 ? 8.522 -12.380 1.455 1.00 52.75 164 LYS A O 1
#

Organism: NCBI:txid51022

Secondary structure (DSSP, 8-state):
-PPPGGGSTT--GGGS-S---TT-BTTB--PPPP--TTSSS----HHHHHHHHHHHHHHHHHTTTPSSPP-B-HHHHHHHS-SEETTTEE-HHHHHHHHHHT--BBGGGS---SS-S----SS--SS--------SS----HHHHSEEEETTEEEEPSSPPB--

Sequence (164 aa):
LHRRIYEHRSYDYDNLPLAWDWRNVDGVNYASVDRNQHIPQYCGSCWAFGATSALADRINIKRKNKWPSAYLSVQEVIDCSGAGTCVAGGEPGGVYKYAHEHGIPHETCNNYQARDGSLLLLLQDILCRQPLSLLLYSECDPYNRCGSCWPGECFSIKNYTLYK